Protein AF-A0A5D9CB59-F1 (afdb_monomer_lite)

Radius of gyration: 22.5 Å; chains: 1; bounding box: 49×24×69 Å

Sequence (77 aa):
MTDPYGHGFKSARELARTAVLDLAEQHDRRSAEQVREGLSPSQDVRRLHQAADRIANIRVPRREARSGVPITKGQDR

pLDDT: mean 75.44, std 17.28, range [43.84, 94.12]

Organism: NCBI:txid2606412

Foldseek 3Di:
DDDPVVVVLVVVLVVVLVVLLVVLVVPFPDDPVCVVVVPDTDPSSVVSNVVSVVSVVPDDPPPPPPPVDDPPPDDDD

Structure (mmCIF, N/CA/C/O backbone):
data_AF-A0A5D9CB59-F1
#
_entry.id   AF-A0A5D9CB59-F1
#
loop_
_atom_site.group_PDB
_atom_site.id
_atom_site.type_symbol
_atom_site.label_atom_id
_atom_site.label_alt_id
_atom_site.label_comp_id
_atom_site.label_asym_id
_atom_site.label_entity_id
_atom_site.label_seq_id
_atom_site.pdbx_PDB_ins_code
_atom_site.Cartn_x
_atom_site.Cartn_y
_atom_site.Cartn_z
_atom_site.occupancy
_atom_site.B_iso_or_equiv
_atom_site.auth_seq_id
_atom_site.auth_comp_id
_atom_site.auth_asym_id
_atom_site.auth_atom_id
_atom_site.pdbx_PDB_model_num
ATOM 1 N N . MET A 1 1 ? 12.198 -16.479 -27.366 1.00 44.62 1 MET A N 1
ATOM 2 C CA . MET A 1 1 ? 13.144 -15.512 -26.767 1.00 44.62 1 MET A CA 1
ATOM 3 C C . MET A 1 1 ? 12.382 -14.658 -25.773 1.00 44.62 1 MET A C 1
ATOM 5 O O . MET A 1 1 ? 11.490 -13.924 -26.180 1.00 44.62 1 MET A O 1
ATOM 9 N N . THR A 1 2 ? 12.662 -14.827 -24.485 1.00 51.12 2 THR A N 1
ATOM 10 C CA . THR A 1 2 ? 12.012 -14.101 -23.388 1.00 51.12 2 THR A CA 1
ATOM 11 C C . THR A 1 2 ? 12.802 -12.821 -23.140 1.00 51.12 2 THR A C 1
ATOM 13 O O . THR A 1 2 ? 14.009 -12.893 -22.940 1.00 51.12 2 THR A O 1
ATOM 16 N N . ASP A 1 3 ? 12.153 -11.660 -23.226 1.00 53.22 3 ASP A N 1
ATOM 17 C CA . ASP A 1 3 ? 12.789 -10.362 -22.981 1.00 53.22 3 ASP A CA 1
ATOM 18 C C . ASP A 1 3 ? 13.288 -10.291 -21.518 1.00 53.22 3 ASP A C 1
ATOM 20 O O . ASP A 1 3 ? 12.456 -10.320 -20.602 1.00 53.22 3 ASP A O 1
ATOM 24 N N . PRO A 1 4 ? 14.612 -10.205 -21.271 1.00 55.03 4 PRO A N 1
ATOM 25 C CA . PRO A 1 4 ? 15.171 -10.166 -19.920 1.00 55.03 4 PRO A CA 1
ATOM 26 C C . PRO A 1 4 ? 14.773 -8.895 -19.151 1.00 55.03 4 PRO A C 1
ATOM 28 O O . PRO A 1 4 ? 14.757 -8.904 -17.921 1.00 55.03 4 PRO A O 1
ATOM 31 N N . TYR A 1 5 ? 14.371 -7.823 -19.841 1.00 53.31 5 TYR A N 1
ATOM 32 C CA . TYR A 1 5 ? 13.921 -6.580 -19.211 1.00 53.31 5 TYR A CA 1
ATOM 33 C C . TYR A 1 5 ? 12.430 -6.608 -18.862 1.00 53.31 5 TYR A C 1
ATOM 35 O O . TYR A 1 5 ? 12.011 -5.972 -17.895 1.00 53.31 5 TYR A O 1
ATOM 43 N N . GLY A 1 6 ? 11.625 -7.404 -19.573 1.00 53.84 6 GLY A N 1
ATOM 44 C CA . GLY A 1 6 ? 10.194 -7.569 -19.292 1.00 53.84 6 GLY A CA 1
ATOM 45 C C . GLY A 1 6 ? 9.899 -8.170 -17.911 1.00 53.84 6 GLY A C 1
ATOM 46 O O . GLY A 1 6 ? 8.832 -7.922 -17.343 1.00 53.84 6 GLY A O 1
ATOM 47 N N . HIS A 1 7 ? 10.851 -8.921 -17.350 1.00 54.09 7 HIS A N 1
ATOM 48 C CA . HIS A 1 7 ? 10.768 -9.462 -15.992 1.00 54.09 7 HIS A CA 1
ATOM 49 C C . HIS A 1 7 ? 11.122 -8.423 -14.915 1.00 54.09 7 HIS A C 1
ATOM 51 O O . HIS A 1 7 ? 10.432 -8.366 -13.897 1.00 54.09 7 HIS A O 1
ATOM 57 N N . GLY A 1 8 ? 12.110 -7.552 -15.163 1.00 60.19 8 GLY A N 1
ATOM 58 C CA . GLY A 1 8 ? 12.578 -6.547 -14.197 1.00 60.19 8 GLY A CA 1
ATOM 59 C C . GLY A 1 8 ? 11.536 -5.479 -13.841 1.00 60.19 8 GLY A C 1
ATOM 60 O O . GLY A 1 8 ? 11.427 -5.061 -12.689 1.00 60.19 8 GLY A O 1
ATOM 61 N N . PHE A 1 9 ? 10.704 -5.069 -14.804 1.00 61.78 9 PHE A N 1
ATOM 62 C CA . PHE A 1 9 ? 9.629 -4.101 -14.538 1.00 61.78 9 PHE A CA 1
ATOM 63 C C . PHE A 1 9 ? 8.488 -4.695 -13.706 1.00 61.78 9 PHE A C 1
ATOM 65 O O . PHE A 1 9 ? 7.914 -4.001 -12.866 1.00 61.78 9 PHE A O 1
ATOM 72 N N . LYS A 1 10 ? 8.162 -5.979 -13.909 1.00 65.31 10 LYS A N 1
ATOM 73 C CA . LYS A 1 10 ? 7.151 -6.667 -13.094 1.00 65.31 10 LYS A CA 1
ATOM 74 C C . LYS A 1 10 ? 7.637 -6.839 -11.658 1.00 65.31 10 LYS A C 1
ATOM 76 O O . LYS A 1 10 ? 6.882 -6.544 -10.741 1.00 65.31 10 LYS A O 1
ATOM 81 N N . SER A 1 11 ? 8.897 -7.228 -11.458 1.00 73.88 11 SER A N 1
ATOM 82 C CA . SER A 1 11 ? 9.466 -7.362 -10.113 1.00 73.88 11 SER A CA 1
ATOM 83 C C . SER A 1 11 ? 9.564 -6.022 -9.381 1.00 73.88 11 SER A C 1
ATOM 85 O O . SER A 1 11 ? 9.201 -5.951 -8.214 1.00 73.88 11 SER A O 1
ATOM 87 N N . ALA A 1 12 ? 9.976 -4.940 -10.053 1.00 77.75 12 ALA A N 1
ATOM 88 C CA . ALA A 1 12 ? 10.049 -3.613 -9.432 1.00 77.75 12 ALA A CA 1
ATOM 89 C C . ALA A 1 12 ? 8.670 -3.095 -8.983 1.00 77.75 12 ALA A C 1
ATOM 91 O O . ALA A 1 12 ? 8.537 -2.498 -7.916 1.00 77.75 12 ALA A O 1
ATOM 92 N N . ARG A 1 13 ? 7.630 -3.359 -9.781 1.00 83.31 13 ARG A N 1
ATOM 93 C CA . ARG A 1 13 ? 6.244 -3.014 -9.456 1.00 83.31 13 ARG A CA 1
ATOM 94 C C . ARG A 1 13 ? 5.729 -3.777 -8.238 1.00 83.31 13 ARG A C 1
ATOM 96 O O . ARG A 1 13 ? 5.123 -3.162 -7.367 1.00 83.31 13 ARG A O 1
ATOM 103 N N . GLU A 1 14 ? 5.955 -5.089 -8.185 1.00 86.44 14 GLU A N 1
ATOM 104 C CA . GLU A 1 14 ? 5.541 -5.900 -7.035 1.00 86.44 14 GLU A CA 1
ATOM 105 C C . GLU A 1 14 ? 6.266 -5.458 -5.760 1.00 86.44 14 GLU A C 1
ATOM 107 O O . GLU A 1 14 ? 5.619 -5.260 -4.738 1.00 86.44 14 GLU A O 1
ATOM 112 N N . LEU A 1 15 ? 7.574 -5.182 -5.833 1.00 87.94 15 LEU A N 1
ATOM 113 C CA . LEU A 1 15 ? 8.335 -4.655 -4.694 1.00 87.94 15 LEU A CA 1
ATOM 114 C C . LEU A 1 15 ? 7.772 -3.319 -4.187 1.00 87.94 15 LEU A C 1
ATOM 116 O O . LEU A 1 15 ? 7.584 -3.145 -2.985 1.00 87.94 15 LEU A O 1
ATOM 120 N N . ALA A 1 16 ? 7.458 -2.391 -5.096 1.00 88.31 16 ALA A N 1
ATOM 121 C CA . ALA A 1 16 ? 6.855 -1.112 -4.731 1.00 88.31 16 ALA A CA 1
ATOM 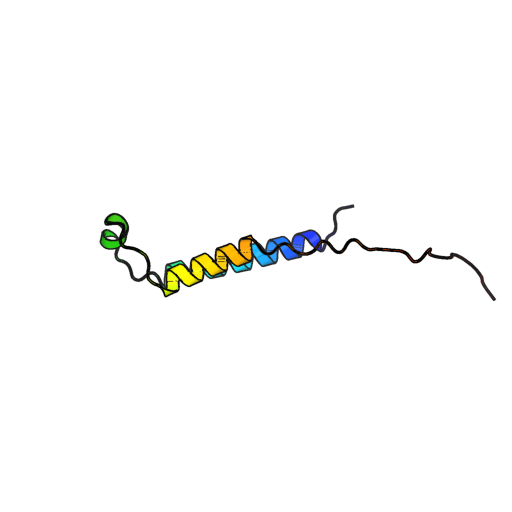122 C C . ALA A 1 16 ? 5.451 -1.278 -4.126 1.00 88.31 16 ALA A C 1
ATOM 124 O O . ALA A 1 16 ? 5.110 -0.587 -3.169 1.00 88.31 16 ALA A O 1
ATOM 125 N N . ARG A 1 17 ? 4.640 -2.204 -4.652 1.00 92.44 17 ARG A N 1
ATOM 126 C CA . ARG A 1 17 ? 3.318 -2.522 -4.098 1.00 92.44 17 ARG A CA 1
ATOM 127 C C . ARG A 1 17 ? 3.436 -3.050 -2.668 1.00 92.44 17 ARG A C 1
ATOM 129 O O . ARG A 1 17 ? 2.722 -2.557 -1.800 1.00 92.44 17 ARG A O 1
ATOM 136 N N . THR A 1 18 ? 4.328 -4.009 -2.430 1.00 91.62 18 THR A N 1
ATOM 137 C CA . THR A 1 18 ? 4.553 -4.583 -1.097 1.00 91.62 18 THR A CA 1
ATO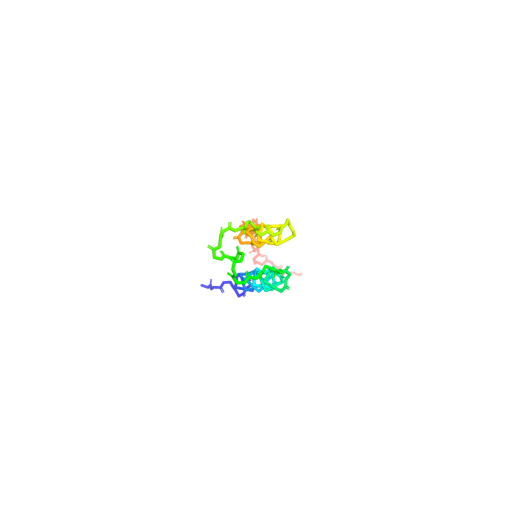M 138 C C . THR A 1 18 ? 5.003 -3.515 -0.107 1.00 91.62 18 THR A C 1
ATOM 140 O O . THR A 1 18 ? 4.374 -3.365 0.931 1.00 91.62 18 THR A O 1
ATOM 143 N N . ALA A 1 19 ? 5.976 -2.676 -0.473 1.00 92.69 19 ALA A N 1
ATOM 144 C CA . ALA A 1 19 ? 6.454 -1.607 0.406 1.00 92.69 19 ALA A CA 1
ATOM 145 C C . ALA A 1 19 ? 5.344 -0.625 0.835 1.00 92.69 19 ALA A C 1
ATOM 147 O O . ALA A 1 19 ? 5.337 -0.145 1.967 1.00 92.69 19 ALA A O 1
ATOM 148 N N . VAL A 1 20 ? 4.387 -0.325 -0.052 1.00 92.81 20 VAL A N 1
ATOM 149 C CA . VAL A 1 20 ? 3.244 0.543 0.281 1.00 92.81 20 VAL A CA 1
ATOM 150 C C . VAL A 1 20 ? 2.257 -0.151 1.223 1.00 92.81 20 VAL A C 1
ATOM 152 O O . VAL A 1 20 ? 1.695 0.512 2.094 1.00 92.81 20 VAL A O 1
ATOM 155 N N . LEU A 1 21 ? 2.040 -1.461 1.068 1.00 93.69 21 LEU A N 1
ATOM 156 C CA . LEU A 1 21 ? 1.194 -2.238 1.978 1.00 93.69 21 LEU A CA 1
ATOM 157 C C . LEU A 1 21 ? 1.824 -2.345 3.370 1.00 93.69 21 LEU A C 1
ATOM 159 O O . LEU A 1 21 ? 1.132 -2.088 4.350 1.00 93.69 21 LEU A O 1
ATOM 163 N N . ASP A 1 22 ? 3.128 -2.609 3.447 1.00 94.12 22 ASP A N 1
ATOM 164 C CA . ASP A 1 22 ? 3.861 -2.669 4.716 1.00 94.12 22 ASP A CA 1
ATOM 165 C C . ASP A 1 22 ? 3.787 -1.324 5.454 1.00 94.12 22 ASP A C 1
ATOM 167 O O . ASP A 1 22 ? 3.549 -1.266 6.661 1.00 94.12 22 ASP A O 1
ATOM 171 N N . LEU A 1 23 ? 3.926 -0.213 4.721 1.00 93.19 23 LEU A N 1
ATOM 172 C CA . LEU A 1 23 ? 3.770 1.123 5.290 1.00 93.19 23 LEU A CA 1
ATOM 173 C C . LEU A 1 23 ? 2.333 1.372 5.773 1.00 93.19 23 LEU A C 1
ATOM 175 O O . LEU A 1 23 ? 2.131 1.969 6.828 1.00 93.19 23 LEU A O 1
ATOM 179 N N . ALA A 1 24 ? 1.326 0.920 5.021 1.00 92.69 24 ALA A N 1
ATOM 180 C CA . ALA A 1 24 ? -0.071 1.043 5.429 1.00 92.69 24 ALA A CA 1
ATOM 181 C C . ALA A 1 24 ? -0.334 0.303 6.748 1.00 92.69 24 ALA A C 1
ATOM 183 O O . ALA A 1 24 ? -0.995 0.853 7.625 1.00 92.69 24 ALA A O 1
ATOM 184 N N . GLU A 1 25 ? 0.235 -0.891 6.910 1.00 89.56 25 GLU A N 1
ATOM 185 C CA . GLU A 1 25 ? 0.119 -1.689 8.130 1.00 89.56 25 GLU A CA 1
ATOM 186 C C . GLU A 1 25 ? 0.816 -1.019 9.323 1.00 89.56 25 GLU A C 1
ATOM 188 O O . GLU A 1 25 ? 0.219 -0.885 10.388 1.00 89.56 25 GLU A O 1
ATOM 193 N N . GLN A 1 26 ? 2.027 -0.482 9.139 1.00 90.38 26 GLN A N 1
ATOM 194 C CA . GLN A 1 26 ? 2.751 0.247 10.196 1.00 90.38 26 GLN A CA 1
ATOM 195 C C . GLN A 1 26 ? 2.019 1.506 10.682 1.00 90.38 26 GLN A C 1
ATOM 197 O O . GLN A 1 26 ? 2.139 1.901 11.845 1.00 90.38 26 GLN A O 1
ATOM 202 N N . HIS A 1 27 ? 1.281 2.166 9.790 1.00 87.62 27 HIS A N 1
ATOM 203 C CA . HIS A 1 27 ? 0.510 3.365 10.109 1.00 87.62 27 HIS A CA 1
ATOM 204 C C . HIS A 1 27 ? -0.918 3.066 10.583 1.00 87.62 27 HIS A C 1
ATOM 206 O O . HIS A 1 27 ? -1.622 3.994 11.006 1.00 87.62 27 HIS A O 1
ATOM 212 N N . ASP A 1 28 ? -1.354 1.806 10.549 1.00 89.94 28 ASP A N 1
ATOM 213 C CA . ASP A 1 28 ? -2.652 1.413 11.076 1.00 89.94 28 ASP A CA 1
ATOM 214 C C . ASP A 1 28 ? -2.602 1.349 12.606 1.00 89.94 28 ASP A C 1
ATOM 216 O O . ASP A 1 28 ? -2.214 0.361 13.219 1.00 89.94 28 ASP A O 1
ATOM 220 N N . ARG A 1 29 ? -2.997 2.451 13.249 1.00 86.94 29 ARG A N 1
ATOM 221 C CA . ARG A 1 29 ? -3.042 2.569 14.717 1.00 86.94 29 ARG A CA 1
ATOM 222 C C . ARG A 1 29 ? -4.280 1.922 15.347 1.00 86.94 29 ARG A C 1
ATOM 224 O O . ARG A 1 29 ? -4.542 2.164 16.524 1.00 86.94 29 ARG A O 1
ATOM 231 N N . ARG A 1 30 ? -5.085 1.182 14.578 1.00 88.25 30 ARG A N 1
ATOM 232 C CA . ARG A 1 30 ? -6.307 0.565 15.101 1.00 88.25 30 ARG A CA 1
ATOM 233 C C . ARG A 1 30 ? -5.971 -0.561 16.075 1.00 88.25 30 ARG A C 1
ATOM 235 O O . ARG A 1 30 ? -5.080 -1.366 15.821 1.00 88.25 30 ARG A O 1
ATOM 242 N N . SER A 1 31 ? -6.708 -0.637 17.181 1.00 84.62 31 SER A N 1
ATOM 243 C CA . SER A 1 31 ? -6.629 -1.793 18.081 1.00 84.62 31 SER A CA 1
ATOM 244 C C . SER A 1 31 ? -7.303 -3.021 17.454 1.00 84.62 31 SER A C 1
ATOM 246 O O . SER A 1 31 ? -8.101 -2.906 16.519 1.00 84.62 31 SER A O 1
ATOM 248 N N . ALA A 1 32 ? -7.022 -4.215 17.979 1.00 85.88 32 ALA A N 1
ATOM 249 C CA . ALA A 1 32 ? -7.627 -5.453 17.484 1.00 85.88 32 ALA A CA 1
ATOM 250 C C . ALA A 1 32 ? -9.165 -5.444 17.595 1.00 85.88 32 ALA A C 1
ATOM 252 O O . ALA A 1 32 ? -9.857 -5.984 16.733 1.00 85.88 32 ALA A O 1
ATOM 253 N N . GLU A 1 33 ? -9.708 -4.804 18.629 1.00 84.56 33 GLU A N 1
ATOM 254 C CA . GLU A 1 33 ? -11.145 -4.616 18.845 1.00 84.56 33 GLU A CA 1
ATOM 255 C C . GLU A 1 33 ? -11.742 -3.723 17.757 1.00 84.56 33 GLU A C 1
ATOM 257 O O . GLU A 1 33 ? -12.730 -4.097 17.135 1.00 84.56 33 GLU A O 1
ATOM 262 N N . GLN A 1 34 ? -11.082 -2.607 17.435 1.00 86.19 34 GLN A N 1
ATOM 263 C CA . GLN A 1 34 ? -11.516 -1.692 16.375 1.00 86.19 34 GLN A CA 1
ATOM 264 C C . GLN A 1 34 ? -11.528 -2.362 14.994 1.00 86.19 34 GLN A C 1
ATOM 266 O O . GLN A 1 34 ? -12.392 -2.073 14.163 1.00 86.19 34 GLN A O 1
ATOM 271 N N . VAL A 1 35 ? -10.584 -3.275 14.743 1.00 84.06 35 VAL A N 1
ATOM 272 C CA . VAL A 1 35 ? -10.573 -4.098 13.526 1.00 84.06 35 VAL A CA 1
ATOM 273 C C . VAL A 1 35 ? -11.748 -5.083 13.523 1.00 84.06 35 VAL A C 1
ATOM 275 O O . VAL A 1 35 ? -12.426 -5.204 12.504 1.00 84.06 35 VAL A O 1
ATOM 278 N N . ARG A 1 36 ? -12.030 -5.750 14.652 1.00 84.50 36 ARG A N 1
ATOM 279 C CA . ARG A 1 36 ? -13.168 -6.684 14.792 1.00 84.50 36 ARG A CA 1
ATOM 280 C C . ARG A 1 36 ? -14.523 -5.995 14.643 1.00 84.50 36 ARG A C 1
ATOM 282 O O . ARG A 1 36 ? -15.433 -6.576 14.065 1.00 84.50 36 ARG A O 1
ATOM 289 N N . GLU A 1 37 ? -14.640 -4.762 15.123 1.00 89.25 37 GLU A N 1
ATOM 290 C CA . GLU A 1 37 ? -15.839 -3.925 15.001 1.00 89.25 37 GLU A CA 1
ATOM 291 C C . GLU A 1 37 ? -16.044 -3.366 13.583 1.00 89.25 37 GLU A C 1
ATOM 293 O O . GLU A 1 37 ? -17.053 -2.721 13.305 1.00 89.25 37 GLU A O 1
ATOM 298 N N . GLY A 1 38 ? -15.104 -3.609 12.662 1.00 85.00 38 GLY A N 1
ATOM 299 C CA . GLY A 1 38 ? -15.215 -3.162 11.276 1.00 85.00 38 GLY A CA 1
ATOM 300 C C . GLY A 1 38 ? -15.054 -1.652 11.107 1.00 85.00 38 GLY A C 1
ATOM 301 O O . GLY A 1 38 ? -15.485 -1.100 10.091 1.00 85.00 38 GLY A O 1
ATOM 302 N N . LEU A 1 39 ? -14.431 -0.964 12.072 1.00 85.75 39 LEU A N 1
ATOM 303 C CA . LEU A 1 39 ? -14.167 0.466 11.952 1.00 85.75 39 LEU A CA 1
ATOM 304 C C . LEU A 1 39 ? -13.270 0.729 10.748 1.00 85.75 39 LEU A C 1
ATOM 306 O O . LEU A 1 39 ? -12.254 0.061 10.541 1.00 85.75 39 LEU A O 1
ATOM 310 N N . SER A 1 40 ? -13.641 1.724 9.945 1.00 84.62 40 SER A N 1
ATOM 311 C CA . SER A 1 40 ? -12.906 2.023 8.723 1.00 84.62 40 SER A CA 1
ATOM 312 C C . SER A 1 40 ? -11.465 2.445 9.040 1.00 84.62 40 SER A C 1
ATOM 314 O O . SER A 1 40 ? -11.267 3.229 9.974 1.00 84.62 40 SER A O 1
ATOM 316 N N . PRO A 1 41 ? -10.471 2.006 8.250 1.00 88.00 41 PRO A N 1
ATOM 317 C CA . PRO A 1 41 ? -9.097 2.465 8.398 1.00 88.00 41 PRO A CA 1
ATOM 318 C C . PRO A 1 41 ? -8.986 3.987 8.246 1.00 88.00 41 PRO A C 1
ATOM 320 O O . PRO A 1 41 ? -9.846 4.653 7.649 1.00 88.00 41 PRO A O 1
ATOM 323 N N . SER A 1 42 ? -7.894 4.544 8.770 1.00 89.56 42 SER A N 1
ATOM 324 C CA . SER A 1 42 ? -7.615 5.978 8.677 1.00 89.56 42 SER A CA 1
ATOM 325 C C . SER A 1 42 ? -7.570 6.456 7.216 1.00 89.56 42 SER A C 1
ATOM 327 O O . SER A 1 42 ? -7.429 5.675 6.268 1.00 89.56 42 SER A O 1
ATOM 329 N N . GLN A 1 43 ? -7.736 7.765 6.992 1.00 89.94 43 GLN A N 1
ATOM 330 C CA . GLN A 1 43 ? -7.636 8.326 5.638 1.00 89.94 43 GLN A CA 1
ATOM 331 C C . GLN A 1 43 ? -6.268 8.052 5.000 1.00 89.94 43 GLN A C 1
ATOM 333 O O . GLN A 1 43 ? -6.218 7.749 3.810 1.00 89.94 43 GLN A O 1
ATOM 338 N N . ASP A 1 44 ? -5.192 8.093 5.782 1.00 88.88 44 ASP A N 1
ATOM 339 C CA . ASP A 1 44 ? -3.838 7.856 5.280 1.00 88.88 44 ASP A CA 1
ATOM 340 C C . ASP A 1 44 ? -3.632 6.395 4.871 1.00 88.88 44 ASP A C 1
ATOM 342 O O . ASP A 1 44 ? -3.179 6.138 3.758 1.00 88.88 44 ASP A O 1
ATOM 346 N N . VAL A 1 45 ? -4.085 5.436 5.685 1.00 91.44 45 VAL A N 1
ATOM 347 C CA . VAL A 1 45 ? -4.050 4.001 5.341 1.00 91.44 45 VAL A CA 1
ATOM 348 C C . VAL A 1 45 ? -4.864 3.723 4.072 1.00 91.44 45 VAL A C 1
ATOM 350 O O . VAL A 1 45 ? -4.398 3.037 3.163 1.00 91.44 45 VAL A O 1
ATOM 353 N N . ARG A 1 46 ? -6.052 4.331 3.932 1.00 91.50 46 ARG A N 1
ATOM 354 C CA . ARG A 1 46 ? -6.853 4.219 2.698 1.00 91.50 46 ARG A CA 1
ATOM 355 C C . ARG A 1 46 ? -6.130 4.778 1.475 1.00 91.50 46 ARG A C 1
ATOM 357 O O . ARG A 1 46 ? -6.186 4.164 0.412 1.00 91.50 46 ARG A O 1
ATOM 364 N N . ARG A 1 47 ? -5.451 5.922 1.605 1.00 93.00 47 ARG A N 1
ATOM 365 C CA . ARG A 1 47 ? -4.655 6.515 0.517 1.00 93.00 47 ARG A CA 1
ATOM 366 C C . ARG A 1 47 ? -3.491 5.612 0.120 1.00 93.00 47 ARG A C 1
ATOM 368 O O . ARG A 1 47 ? -3.231 5.473 -1.073 1.00 93.00 47 ARG A O 1
ATOM 375 N N . LEU A 1 48 ? -2.832 4.978 1.089 1.00 93.00 48 LEU A N 1
ATOM 376 C CA . LEU A 1 48 ? -1.754 4.025 0.828 1.00 93.00 48 LEU A CA 1
ATOM 377 C C . LEU A 1 48 ? -2.274 2.788 0.085 1.00 93.00 48 LEU A C 1
ATOM 379 O O . LEU A 1 48 ? -1.724 2.444 -0.959 1.00 93.00 48 LEU A O 1
ATOM 383 N N . HIS A 1 49 ? -3.395 2.194 0.502 1.00 92.44 49 HIS A N 1
ATOM 384 C CA . HIS A 1 49 ? -4.012 1.097 -0.259 1.00 92.44 49 HIS A CA 1
ATOM 385 C C . HIS A 1 49 ? -4.394 1.512 -1.688 1.00 92.44 49 HIS A C 1
ATOM 387 O O . HIS A 1 49 ? -4.065 0.811 -2.642 1.00 92.44 49 HIS A O 1
ATOM 393 N N . GLN A 1 50 ? -4.991 2.694 -1.872 1.00 93.50 50 GLN A N 1
ATOM 394 C CA . GLN A 1 50 ? -5.290 3.220 -3.210 1.00 93.50 50 GLN A CA 1
ATOM 395 C C . GLN A 1 50 ? -4.026 3.426 -4.059 1.00 93.50 50 GLN A C 1
ATOM 397 O O . GLN A 1 50 ? -4.050 3.215 -5.274 1.00 93.50 50 GLN A O 1
ATOM 402 N N . ALA A 1 51 ? -2.914 3.846 -3.452 1.00 91.75 51 ALA A N 1
ATOM 403 C CA . ALA A 1 51 ? -1.634 3.964 -4.141 1.00 91.75 51 ALA A CA 1
ATOM 404 C C . ALA A 1 51 ? -1.092 2.587 -4.556 1.00 91.75 51 ALA A C 1
ATOM 406 O O . ALA A 1 51 ? -0.654 2.431 -5.699 1.00 91.75 51 ALA A O 1
ATOM 407 N N . ALA A 1 52 ? -1.192 1.580 -3.684 1.00 92.06 52 ALA A N 1
ATOM 408 C CA . ALA A 1 52 ? -0.828 0.200 -3.997 1.00 92.06 52 ALA A CA 1
ATOM 409 C C . ALA A 1 52 ? -1.653 -0.353 -5.175 1.00 92.06 52 ALA A C 1
ATOM 411 O O . ALA A 1 52 ? -1.086 -0.951 -6.092 1.00 92.06 52 ALA A O 1
ATOM 412 N N . ASP A 1 53 ? -2.960 -0.074 -5.220 1.00 90.75 53 ASP A N 1
ATOM 413 C CA . ASP A 1 53 ? -3.837 -0.470 -6.331 1.00 90.75 53 ASP A CA 1
ATOM 414 C C . ASP A 1 53 ? -3.470 0.227 -7.641 1.00 90.75 53 ASP A C 1
ATOM 416 O O . ASP A 1 53 ? -3.485 -0.384 -8.713 1.00 90.75 53 ASP A O 1
ATOM 420 N N . ARG A 1 54 ? -3.099 1.511 -7.586 1.00 88.62 54 ARG A N 1
ATOM 421 C CA . ARG A 1 54 ? -2.599 2.225 -8.768 1.00 88.62 54 ARG A CA 1
ATOM 422 C C . ARG A 1 54 ? -1.325 1.576 -9.282 1.00 88.62 54 ARG A C 1
ATOM 424 O O . ARG A 1 54 ? -1.257 1.282 -10.473 1.00 88.62 54 ARG A O 1
ATOM 431 N N . ILE A 1 55 ? -0.366 1.279 -8.401 1.00 87.75 55 ILE A N 1
ATOM 432 C CA . ILE A 1 55 ? 0.863 0.563 -8.766 1.00 87.75 55 ILE A CA 1
ATOM 433 C C . ILE A 1 55 ? 0.50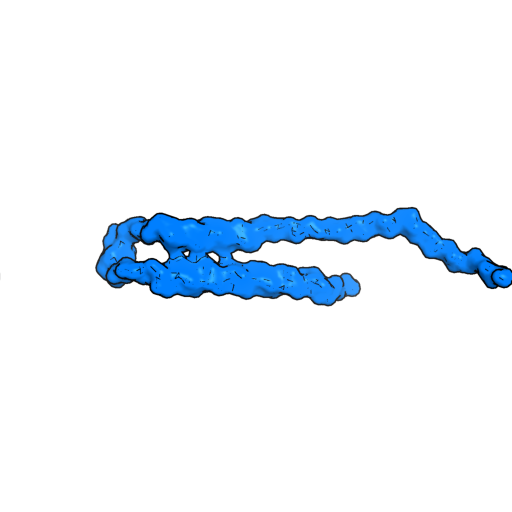1 -0.776 -9.404 1.00 87.75 55 ILE A C 1
ATOM 435 O O . ILE A 1 55 ? 0.981 -1.051 -10.500 1.00 87.75 55 ILE A O 1
ATOM 439 N N . ALA A 1 56 ? -0.416 -1.547 -8.812 1.00 84.25 56 ALA A N 1
ATOM 440 C CA . ALA A 1 56 ? -0.923 -2.825 -9.324 1.00 84.25 56 ALA A CA 1
ATOM 441 C C . ALA A 1 56 ? -1.678 -2.730 -10.664 1.00 84.25 56 ALA A C 1
ATOM 443 O O . ALA A 1 56 ? -1.801 -3.741 -11.354 1.00 84.25 56 ALA A O 1
ATOM 444 N N . ASN A 1 57 ? -2.066 -1.521 -11.102 1.00 84.31 57 ASN A N 1
ATOM 445 C CA . ASN A 1 57 ? -2.749 -1.276 -12.381 1.00 84.31 57 ASN A CA 1
ATOM 446 C C . ASN A 1 57 ? -1.961 -0.482 -13.446 1.00 84.31 57 ASN A C 1
ATOM 448 O O . ASN A 1 57 ? -2.370 -0.490 -14.606 1.00 84.31 57 ASN A O 1
ATOM 452 N N . ILE A 1 58 ? -0.799 0.116 -13.133 1.00 81.25 58 ILE A N 1
ATOM 453 C CA . ILE A 1 58 ? 0.181 0.606 -14.132 1.00 81.25 58 ILE A CA 1
ATOM 454 C C . ILE A 1 58 ? 0.426 -0.440 -15.239 1.00 81.25 58 ILE A C 1
ATOM 456 O O . ILE A 1 58 ? 1.115 -1.445 -15.056 1.00 81.25 58 ILE A O 1
ATOM 460 N N . ARG A 1 59 ? -0.149 -0.233 -16.422 1.00 67.25 59 ARG A N 1
ATOM 461 C CA . ARG A 1 59 ? 0.197 -1.022 -17.604 1.00 67.25 59 ARG A CA 1
ATOM 462 C C . ARG A 1 59 ? 1.461 -0.416 -18.184 1.00 67.25 59 ARG A C 1
ATOM 464 O O . ARG A 1 59 ? 1.440 0.728 -18.624 1.00 67.25 59 ARG A O 1
ATOM 471 N N . VAL A 1 60 ? 2.558 -1.170 -18.177 1.00 63.78 60 VAL A N 1
ATOM 472 C CA . VAL A 1 60 ? 3.757 -0.757 -18.907 1.00 63.78 60 VAL A CA 1
ATOM 473 C C . VAL A 1 60 ? 3.380 -0.780 -20.389 1.00 63.78 60 VAL A C 1
ATOM 475 O O . VAL A 1 60 ? 2.977 -1.846 -20.870 1.00 63.78 60 VAL A O 1
ATOM 478 N N . PRO A 1 61 ? 3.437 0.352 -21.115 1.00 58.12 61 PRO A N 1
ATOM 479 C CA . PRO A 1 61 ? 3.219 0.327 -22.549 1.00 58.12 61 PRO A CA 1
ATOM 480 C C . PRO A 1 61 ? 4.277 -0.600 -23.139 1.00 58.12 61 PRO A C 1
ATOM 482 O O . PRO A 1 61 ? 5.479 -0.338 -23.060 1.00 58.12 61 PRO A O 1
ATOM 485 N N . ARG A 1 62 ? 3.827 -1.738 -23.673 1.00 52.62 62 ARG A N 1
ATOM 486 C CA . ARG A 1 62 ? 4.683 -2.651 -24.419 1.00 52.62 62 ARG A CA 1
ATOM 487 C C . ARG A 1 62 ? 5.152 -1.833 -25.616 1.00 52.62 62 ARG A C 1
ATOM 489 O O . ARG A 1 62 ? 4.344 -1.511 -26.482 1.00 52.62 62 ARG A O 1
ATOM 496 N N . ARG A 1 63 ? 6.416 -1.402 -25.617 1.00 55.47 63 ARG A N 1
ATOM 497 C CA . ARG A 1 63 ? 7.029 -0.784 -26.794 1.00 55.47 63 ARG A CA 1
ATOM 498 C C . ARG A 1 63 ? 6.978 -1.854 -27.881 1.00 55.47 63 ARG A C 1
ATOM 500 O O . ARG A 1 63 ? 7.813 -2.751 -27.907 1.00 55.47 63 ARG A O 1
ATOM 507 N N . GLU A 1 64 ? 5.960 -1.811 -28.735 1.00 52.50 64 GLU A N 1
ATOM 508 C CA . GLU A 1 64 ? 6.030 -2.467 -30.029 1.00 52.50 64 GLU A CA 1
ATOM 509 C C . GLU A 1 64 ? 7.204 -1.801 -30.733 1.00 52.50 64 GLU A C 1
ATOM 511 O O . GLU A 1 64 ? 7.143 -0.629 -31.111 1.00 52.50 64 GLU A O 1
ATOM 516 N N . ALA A 1 65 ? 8.328 -2.509 -30.798 1.00 51.69 65 ALA A N 1
ATOM 517 C CA . ALA A 1 65 ? 9.452 -2.087 -31.599 1.00 51.69 65 ALA A CA 1
ATOM 518 C C . ALA A 1 65 ? 8.965 -2.047 -33.051 1.00 51.69 65 ALA A C 1
ATOM 520 O O . ALA A 1 65 ? 8.995 -3.052 -33.757 1.00 51.69 65 ALA A O 1
ATOM 521 N N . ARG A 1 66 ? 8.495 -0.880 -33.505 1.00 51.75 66 ARG A N 1
ATOM 522 C CA . ARG A 1 66 ? 8.391 -0.556 -34.926 1.00 51.75 66 ARG A CA 1
ATOM 523 C C . ARG A 1 66 ? 9.815 -0.451 -35.463 1.00 51.75 66 ARG A C 1
ATOM 525 O O . ARG A 1 66 ? 10.332 0.636 -35.697 1.00 51.75 66 ARG A O 1
ATOM 532 N N . SER A 1 67 ? 10.466 -1.599 -35.624 1.00 52.88 67 SER A N 1
ATOM 533 C CA . SER A 1 67 ? 11.636 -1.741 -36.478 1.00 52.88 67 SER A CA 1
ATOM 534 C C . SER A 1 67 ? 11.159 -1.589 -37.921 1.00 52.88 67 SER A C 1
ATOM 536 O O . SER A 1 67 ? 10.939 -2.568 -38.623 1.00 52.88 67 SER A O 1
ATOM 538 N N . GLY A 1 68 ? 10.931 -0.343 -38.332 1.00 55.12 68 GLY A N 1
ATOM 539 C CA . GLY A 1 68 ? 10.683 0.041 -39.720 1.00 55.12 68 GLY A CA 1
ATOM 540 C C . GLY A 1 68 ? 11.970 0.325 -40.493 1.00 55.12 68 GLY A C 1
ATOM 541 O O . GLY A 1 68 ? 11.899 0.821 -41.610 1.00 55.12 68 GLY A O 1
ATOM 542 N N . VAL A 1 69 ? 13.142 0.056 -39.907 1.00 51.47 69 VAL A N 1
ATOM 543 C CA . VAL A 1 69 ? 14.426 0.221 -40.589 1.00 51.47 69 VAL A CA 1
ATOM 544 C C . VAL A 1 69 ? 14.848 -1.150 -41.116 1.00 51.47 69 VAL A C 1
ATOM 546 O O . VAL A 1 69 ? 15.262 -1.995 -40.317 1.00 51.47 69 VAL A O 1
ATOM 549 N N . PRO A 1 70 ? 14.720 -1.426 -42.426 1.00 52.38 70 PRO A N 1
ATOM 550 C CA . PRO A 1 70 ? 15.375 -2.583 -43.005 1.00 52.38 70 PRO A CA 1
ATOM 551 C C . PRO A 1 70 ? 16.876 -2.418 -42.767 1.00 52.38 70 PRO A C 1
ATOM 553 O O . PRO A 1 70 ? 17.470 -1.411 -43.145 1.00 52.38 70 PRO A O 1
ATOM 556 N N . ILE A 1 71 ? 17.487 -3.398 -42.103 1.00 57.16 71 ILE A N 1
ATOM 557 C CA . ILE A 1 71 ? 18.940 -3.492 -41.987 1.00 57.16 71 ILE A CA 1
ATOM 558 C C . ILE A 1 71 ? 19.435 -3.800 -43.401 1.00 57.16 71 ILE A C 1
ATOM 560 O O . ILE A 1 71 ? 19.509 -4.964 -43.797 1.00 57.16 71 ILE A O 1
ATOM 564 N N . THR A 1 72 ? 19.712 -2.771 -44.201 1.00 56.56 72 THR A N 1
ATOM 565 C CA . THR A 1 72 ? 20.439 -2.940 -45.455 1.00 56.56 72 THR A CA 1
ATOM 566 C C . THR A 1 72 ? 21.841 -3.399 -45.086 1.00 56.56 72 THR A C 1
ATOM 568 O O . THR A 1 72 ? 22.723 -2.605 -44.767 1.00 56.56 72 THR A O 1
ATOM 571 N N . LYS A 1 73 ? 22.029 -4.720 -45.066 1.00 52.69 73 LYS A N 1
ATOM 572 C CA . LYS A 1 73 ? 23.350 -5.322 -45.179 1.00 52.69 73 LYS A CA 1
ATOM 573 C C . LYS A 1 73 ? 23.911 -4.930 -46.545 1.00 52.69 73 LYS A C 1
ATOM 575 O O . LYS A 1 73 ? 23.330 -5.296 -47.561 1.00 52.69 73 LYS A O 1
ATOM 580 N N . GLY A 1 74 ? 25.052 -4.248 -46.536 1.00 51.28 74 GLY A N 1
ATOM 581 C CA . GLY A 1 74 ? 25.936 -4.115 -47.690 1.00 51.28 74 GLY A CA 1
ATOM 582 C C . GLY A 1 74 ? 25.913 -2.739 -48.348 1.00 51.28 74 GLY A C 1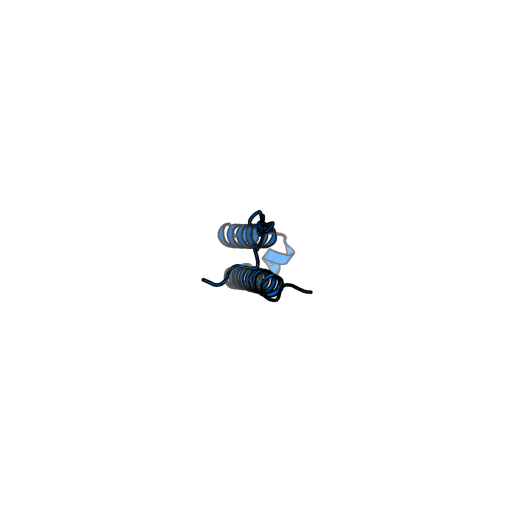
ATOM 583 O O . GLY A 1 74 ? 24.952 -2.381 -49.016 1.00 51.28 74 GLY A O 1
ATOM 584 N N . GLN A 1 75 ? 27.024 -2.016 -48.249 1.00 43.88 75 GLN A N 1
ATOM 585 C CA . GLN A 1 75 ? 28.075 -2.128 -49.263 1.00 43.88 75 GLN A CA 1
ATOM 586 C C . GLN A 1 75 ? 29.371 -1.500 -48.737 1.00 43.88 75 GLN A C 1
ATOM 588 O O . GLN A 1 75 ? 29.383 -0.339 -48.340 1.00 43.88 75 GLN A O 1
ATOM 593 N N . ASP A 1 76 ? 30.438 -2.301 -48.741 1.00 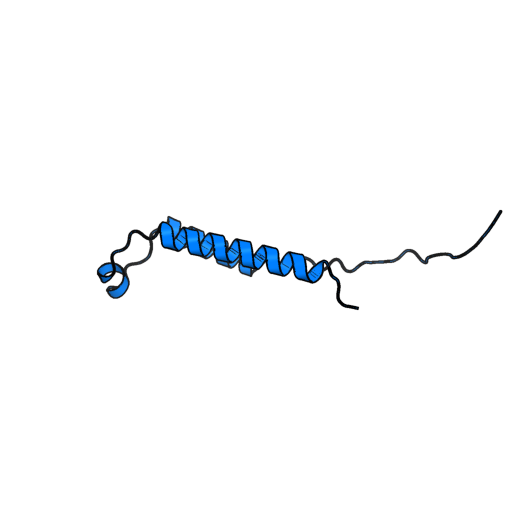46.06 76 ASP A N 1
ATOM 594 C CA . ASP A 1 76 ? 31.823 -1.833 -48.740 1.00 46.06 76 ASP A CA 1
ATOM 595 C C . ASP A 1 76 ? 32.029 -0.829 -49.878 1.00 46.06 76 ASP A C 1
ATOM 597 O O . ASP A 1 76 ? 31.742 -1.172 -51.030 1.00 46.06 76 ASP A O 1
ATOM 601 N N . ARG A 1 77 ? 32.572 0.352 -49.562 1.00 43.84 77 ARG A N 1
ATOM 602 C CA . ARG A 1 77 ? 33.580 1.070 -50.358 1.00 43.84 77 ARG A CA 1
ATOM 603 C C . ARG A 1 77 ? 34.415 1.968 -49.457 1.00 43.84 77 ARG A C 1
ATOM 605 O O . ARG A 1 77 ? 33.807 2.688 -48.637 1.00 43.84 77 ARG A O 1
#

Se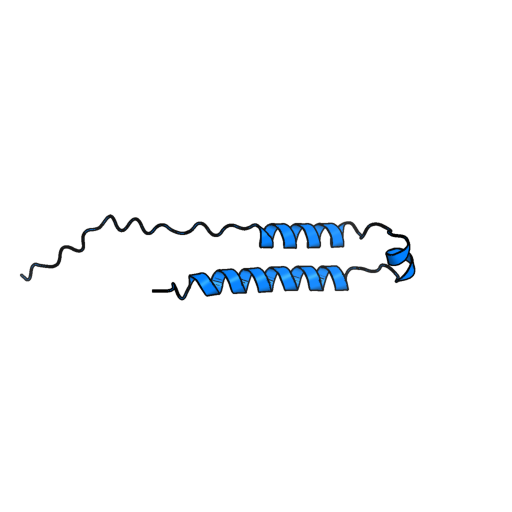condary structure (DSSP, 8-state):
---HHHHHHHHHHHHHHHHHHHHHHHH----HHHHHTTPPPPHHHHHHHHHHHHHHH--------------------